Protein AF-A0A806KGV5-F1 (afdb_monomer)

pLDDT: mean 75.06, std 20.16, range [37.97, 97.0]

Foldseek 3Di:
DVVVVVVVVVVVVVVVPPDPPDVPPPVVVVVVVCVPALAFLQPRDHWDWDWDQDPVRDTDIDIHGFPWDWDWDADPVVRDIDTGTHGPVSVVVCVVVPPVVSCVVSVD

Radius of gyration: 22.91 Å; Cα contacts (8 Å, |Δi|>4): 104; chains: 1; bounding box: 70×28×60 Å

Solvent-accessible surface area (backbone atoms only — not comparable to full-atom values): 6866 Å² total; per-residue (Å²): 125,69,69,62,56,56,52,53,57,50,56,62,63,58,72,79,72,80,82,92,73,81,72,78,72,77,52,68,72,64,59,61,71,56,76,78,59,75,51,22,75,82,68,63,48,58,58,44,83,47,66,51,66,46,97,89,64,52,73,43,84,42,79,47,71,65,68,68,43,82,47,75,46,78,41,81,93,76,73,43,78,48,80,45,47,34,26,74,66,36,51,55,48,36,74,70,64,34,63,66,58,53,30,58,75,70,74,100

Secondary structure (DSSP, 8-state):
--HHHHHHHHHHHHTTS--SSSSTTTSTTTTTTGGGS---TTT---PEEEEEE-TT--EEEEEE---EEEEEEEETTTTEEEEEEEEHHHHHHHHHH-HHHHHHHHT-

Sequence (108 aa):
MIACLIYWQIYKYIKIHLDKSAKKCYIYSIFLEIAMSRICEVTGKKGLMGNRVSHSNRKKKVRLLPNLHNKKFFIPEENRWVSLRISSQGLRIIDKKGIQTVAAELGI

Mean predicted aligned error: 13.18 Å

InterPro domains:
  IPR001383 Large ribosomal subunit protein bL28, bacteria [TIGR00009] (36-93)
  IPR026569 Large ribosomal subunit protein bL28 [PF00830] (38-97)
  IPR026569 Large ribosomal subunit protein bL28 [PTHR13528] (33-103)
  IPR034704 Large ribosomal subunit protein bL28/bL31-like superfamily [SSF143800] (37-106)
  IPR037147 Large ribosomal subunit protein bL28 superfamily [G3DSA:2.30.170.40] (37-108)

Organism: NCBI:txid1181536

Nearest PDB structures (foldseek):
  6spf-assembly1_X  TM=9.883E-01  e=1.962E-08  Pseudomonas aeruginosa
  7uvx-assembly1_W  TM=9.798E-01  e=4.125E-08  Acinetobacter baumannii AB0057
  7unw-assembly1_Z  TM=9.763E-01  e=8.150E-08  Pseudomonas aeruginosa PAO1
  7jil-assembly1_X  TM=9.527E-01  e=4.076E-07  Flavobacterium johnsoniae
  6eri-assembly1_AX  TM=8.926E-01  e=1.098E-06  Spinacia oleracea

Structure (mmCIF, N/CA/C/O backbone):
data_AF-A0A806KGV5-F1
#
_entry.id   AF-A0A806KGV5-F1
#
loop_
_atom_site.group_PDB
_atom_site.id
_atom_site.type_symbol
_atom_site.label_atom_id
_atom_site.label_alt_id
_atom_site.label_comp_id
_atom_site.label_asym_id
_atom_site.label_entity_id
_atom_site.label_seq_id
_atom_site.pdbx_PDB_ins_code
_atom_site.Cartn_x
_atom_site.Cartn_y
_atom_site.Cartn_z
_atom_site.occupancy
_atom_site.B_iso_or_equiv
_atom_site.auth_seq_id
_atom_site.auth_comp_id
_atom_site.auth_asym_id
_atom_site.auth_atom_id
_atom_site.pdbx_PDB_model_num
ATOM 1 N N . MET A 1 1 ? -48.061 11.781 35.722 1.00 57.16 1 MET A N 1
ATOM 2 C CA . MET A 1 1 ? -47.744 12.470 34.445 1.00 57.16 1 MET A CA 1
ATOM 3 C C . MET A 1 1 ? -46.249 12.530 34.100 1.00 57.16 1 MET A C 1
ATOM 5 O O . MET A 1 1 ? -45.944 12.641 32.925 1.00 57.16 1 MET A O 1
ATOM 9 N N . ILE A 1 2 ? -45.311 12.385 35.049 1.00 57.34 2 ILE A N 1
ATOM 10 C CA . ILE A 1 2 ? -43.857 12.446 34.762 1.00 57.34 2 ILE A CA 1
ATOM 11 C C . ILE A 1 2 ? -43.278 11.105 34.247 1.00 57.34 2 ILE A C 1
ATOM 13 O O . ILE A 1 2 ? -42.388 11.100 33.402 1.00 57.34 2 ILE A O 1
ATOM 17 N N . ALA A 1 3 ? -43.842 9.958 34.649 1.00 50.78 3 ALA A N 1
ATOM 18 C CA . ALA A 1 3 ? -43.357 8.631 34.235 1.00 50.78 3 ALA A CA 1
ATOM 19 C C . ALA A 1 3 ? -43.531 8.319 32.728 1.00 50.78 3 ALA A C 1
ATOM 21 O O . ALA A 1 3 ? -42.751 7.558 32.164 1.00 50.78 3 ALA A O 1
ATOM 22 N N . CYS A 1 4 ? -44.513 8.935 32.056 1.00 53.66 4 CYS A N 1
ATOM 23 C CA . CYS A 1 4 ? -44.812 8.670 30.642 1.00 53.66 4 CYS A CA 1
ATOM 24 C C . CYS A 1 4 ? -43.861 9.408 29.677 1.00 53.66 4 CYS A C 1
ATOM 26 O O . CYS A 1 4 ? -43.584 8.908 28.590 1.00 53.66 4 CYS A O 1
ATOM 28 N N . LEU A 1 5 ? -43.316 10.563 30.084 1.00 57.16 5 LEU A N 1
ATOM 29 C CA . LEU A 1 5 ? -42.354 11.335 29.283 1.00 57.16 5 LEU A CA 1
ATOM 30 C C . LEU A 1 5 ? -40.952 10.709 29.318 1.00 57.16 5 LEU A C 1
ATOM 32 O O . LEU A 1 5 ? -40.289 10.649 28.286 1.00 57.16 5 LEU A O 1
ATOM 36 N N . ILE A 1 6 ? -40.551 10.138 30.459 1.00 57.59 6 ILE A N 1
ATOM 37 C CA . ILE A 1 6 ? -39.280 9.405 30.596 1.00 57.59 6 ILE A CA 1
ATOM 38 C C . ILE A 1 6 ? -39.325 8.095 29.790 1.00 57.59 6 ILE A C 1
ATOM 40 O O . ILE A 1 6 ? -38.378 7.785 29.068 1.00 57.59 6 ILE A O 1
ATOM 44 N N . TYR A 1 7 ? -40.452 7.370 29.817 1.00 56.38 7 TYR A N 1
ATOM 45 C CA . TYR A 1 7 ? -40.655 6.197 28.957 1.00 56.38 7 TYR A CA 1
ATOM 46 C C . TYR A 1 7 ? -40.640 6.570 27.464 1.00 56.38 7 TYR A C 1
ATOM 48 O O . TYR A 1 7 ? -39.994 5.895 26.669 1.00 56.38 7 TYR A O 1
ATOM 56 N N . TRP A 1 8 ? -41.256 7.680 27.054 1.00 53.84 8 TRP A N 1
ATOM 57 C CA . TRP A 1 8 ? -41.232 8.094 25.645 1.00 53.84 8 TRP A CA 1
ATOM 58 C C . TRP A 1 8 ? -39.830 8.521 25.154 1.00 53.84 8 TRP A C 1
ATOM 60 O O . TRP A 1 8 ? -39.452 8.203 24.023 1.00 53.84 8 TRP A O 1
ATOM 70 N N . GLN A 1 9 ? -39.012 9.154 26.005 1.00 54.47 9 GLN A N 1
ATOM 71 C CA . GLN A 1 9 ? -37.621 9.509 25.677 1.00 54.47 9 GLN A CA 1
ATOM 72 C C . GLN A 1 9 ? -36.690 8.287 25.590 1.00 54.47 9 GLN A C 1
ATOM 74 O O . GLN A 1 9 ? -35.827 8.246 24.712 1.00 54.47 9 GLN A O 1
ATOM 79 N N . ILE A 1 10 ? -36.910 7.257 26.416 1.00 58.34 10 ILE A N 1
ATOM 80 C CA . ILE A 1 10 ? -36.147 5.996 26.368 1.00 58.34 10 ILE A CA 1
ATOM 81 C C . ILE A 1 10 ? -36.515 5.162 25.124 1.00 58.34 10 ILE A C 1
ATOM 83 O O . ILE A 1 10 ? -35.626 4.669 24.427 1.00 58.34 10 ILE A O 1
ATOM 87 N N . TYR A 1 11 ? -37.801 5.054 24.765 1.00 54.62 11 TYR A N 1
ATOM 88 C CA . TYR A 1 11 ? -38.233 4.254 23.603 1.00 54.62 11 TYR A CA 1
ATOM 89 C C . TYR A 1 11 ? -37.783 4.844 22.256 1.00 54.62 11 TYR A C 1
ATOM 91 O O . TYR A 1 11 ? -37.541 4.099 21.303 1.00 54.62 11 TYR A O 1
ATOM 99 N N . LYS A 1 12 ? -37.610 6.170 22.166 1.00 51.81 12 LYS A N 1
ATOM 100 C CA . LYS A 1 12 ? -37.064 6.827 20.967 1.00 51.81 12 LYS A CA 1
ATOM 101 C C . LYS A 1 12 ? -35.553 6.597 20.812 1.00 51.81 12 LYS A C 1
ATOM 103 O O . LYS A 1 12 ? -35.077 6.504 19.684 1.00 51.81 12 LYS A O 1
ATOM 108 N N . TYR A 1 13 ? -34.820 6.444 21.919 1.00 51.81 13 TYR A N 1
ATOM 109 C CA . TYR A 1 13 ? -33.378 6.161 21.914 1.00 51.81 13 TYR A CA 1
ATOM 110 C C . TYR A 1 13 ? -33.068 4.694 21.550 1.00 51.81 13 TYR A C 1
ATOM 112 O O . TYR A 1 13 ? -32.083 4.416 20.871 1.00 51.81 13 TYR A O 1
ATOM 120 N N . ILE A 1 14 ? -33.945 3.750 21.915 1.00 53.75 14 ILE A N 1
ATOM 121 C CA . ILE A 1 14 ? -33.759 2.311 21.638 1.00 53.75 14 ILE A CA 1
ATOM 122 C C . ILE A 1 14 ? -34.004 1.949 20.155 1.00 53.75 14 ILE A C 1
ATOM 124 O O . ILE A 1 14 ? -33.361 1.041 19.628 1.00 53.75 14 ILE A O 1
ATOM 128 N N . LYS A 1 1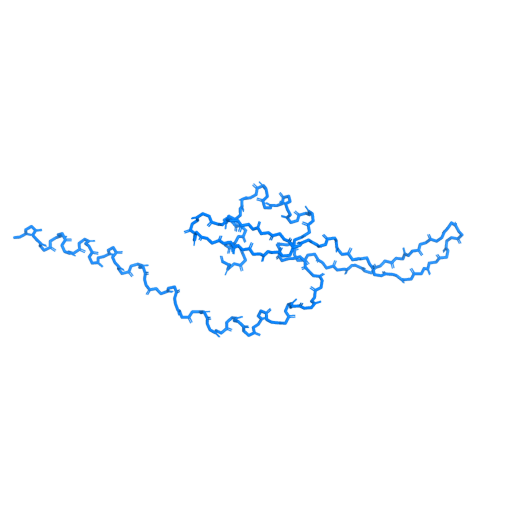5 ? -34.871 2.670 19.425 1.00 41.06 15 LYS A N 1
ATOM 129 C CA . LYS A 1 15 ? -35.253 2.305 18.041 1.00 41.06 15 LYS A CA 1
ATOM 130 C C . LYS A 1 15 ? -34.211 2.650 16.957 1.00 41.06 15 LYS A C 1
ATOM 132 O O . LYS A 1 15 ? -34.390 2.255 15.811 1.00 41.06 15 LYS A O 1
ATOM 137 N N . ILE A 1 16 ? -33.113 3.332 17.296 1.00 45.47 16 ILE A N 1
ATOM 138 C CA . ILE A 1 16 ? -32.0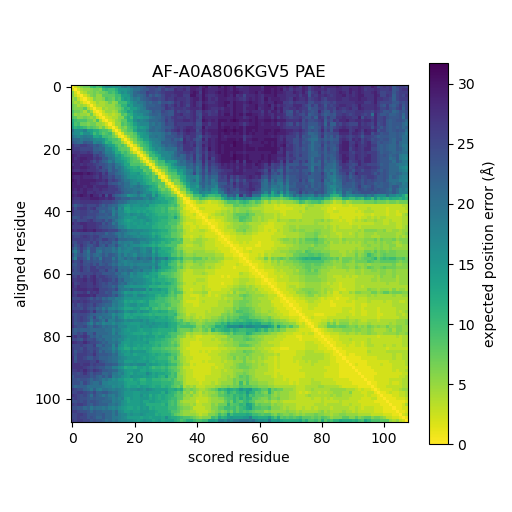06 3.628 16.358 1.00 45.47 16 ILE A CA 1
ATOM 139 C C . ILE A 1 16 ? -30.972 2.482 16.290 1.00 45.47 16 ILE A C 1
ATOM 141 O O . ILE A 1 16 ? -30.130 2.466 15.395 1.00 45.47 16 ILE A O 1
ATOM 145 N N . HIS A 1 17 ? -31.041 1.479 17.175 1.00 43.66 17 HIS A N 1
ATOM 146 C CA . HIS A 1 17 ? -29.899 0.589 17.417 1.00 43.66 17 HIS A CA 1
ATOM 147 C C . HIS A 1 17 ? -29.986 -0.868 16.931 1.00 43.66 17 HIS A C 1
ATOM 149 O O . HIS A 1 17 ? -29.054 -1.630 17.189 1.00 43.66 17 HIS A O 1
ATOM 155 N N . LEU A 1 18 ? -31.017 -1.280 16.189 1.00 50.44 18 LEU A N 1
ATOM 156 C CA . LEU A 1 18 ? -31.179 -2.686 15.785 1.00 50.44 18 LEU A CA 1
ATOM 157 C C . LEU A 1 18 ? -31.565 -2.844 14.309 1.00 50.44 18 LEU A C 1
ATOM 159 O O . LEU A 1 18 ? -32.714 -3.108 13.996 1.00 50.44 18 LEU A O 1
ATOM 163 N N . ASP A 1 19 ? -30.569 -2.724 13.423 1.00 38.62 19 ASP A N 1
ATOM 164 C CA . ASP A 1 19 ? -30.465 -3.560 12.212 1.00 38.62 19 ASP A CA 1
ATOM 165 C C . ASP A 1 19 ? -29.007 -3.627 11.689 1.00 38.62 19 ASP A C 1
ATOM 167 O O . ASP A 1 19 ? -28.686 -3.355 10.535 1.00 38.62 19 ASP A O 1
ATOM 171 N N . LYS A 1 20 ? -28.059 -3.967 12.578 1.00 43.53 20 LYS A N 1
ATOM 172 C CA . LYS A 1 20 ? -26.678 -4.360 12.209 1.00 43.53 20 LYS A CA 1
ATOM 173 C C . LYS A 1 20 ? -26.534 -5.890 12.110 1.00 43.53 20 LYS A C 1
ATOM 175 O O . LYS A 1 20 ? -25.481 -6.429 12.448 1.00 43.53 20 LYS A O 1
ATOM 180 N N . SER A 1 21 ? -27.582 -6.613 11.691 1.00 42.06 21 SER A N 1
ATOM 181 C CA . SER A 1 21 ? -27.578 -8.089 11.755 1.00 42.06 21 SER A CA 1
ATOM 182 C C . SER A 1 21 ? -28.155 -8.849 10.551 1.00 42.06 21 SER A C 1
ATOM 184 O O . SER A 1 21 ? -28.142 -10.073 10.577 1.00 42.06 21 SER A O 1
ATOM 186 N N . ALA A 1 22 ? -28.574 -8.194 9.459 1.00 41.91 22 ALA A N 1
ATOM 187 C CA . ALA A 1 22 ? -29.128 -8.910 8.293 1.00 41.91 22 ALA A CA 1
ATOM 188 C C . ALA A 1 22 ? -28.338 -8.767 6.975 1.00 41.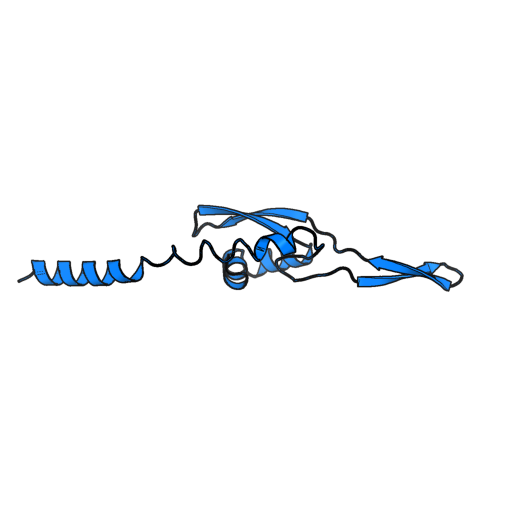91 22 ALA A C 1
ATOM 190 O O . ALA A 1 22 ? -28.687 -9.393 5.979 1.00 41.91 22 ALA A O 1
ATOM 191 N N . LYS A 1 23 ? -27.221 -8.022 6.944 1.00 37.97 23 LYS A N 1
ATOM 192 C CA . LYS A 1 23 ? -26.303 -7.997 5.776 1.00 37.97 23 LYS A CA 1
ATOM 193 C C . LYS A 1 23 ? -25.112 -8.955 5.914 1.00 37.97 23 LYS A C 1
ATOM 195 O O . LYS A 1 23 ? -24.236 -8.997 5.056 1.00 37.97 23 LYS A O 1
ATOM 200 N N . LYS A 1 24 ? -25.094 -9.750 6.990 1.00 41.47 24 LYS A N 1
ATOM 201 C CA . LYS A 1 24 ? -23.968 -10.600 7.402 1.00 41.47 24 LYS A CA 1
ATOM 202 C C . LYS A 1 24 ? -23.928 -11.984 6.734 1.00 41.47 24 LYS A C 1
ATOM 204 O O . LYS A 1 24 ? -22.993 -12.724 6.999 1.00 41.47 24 LYS A O 1
ATOM 209 N N . CYS A 1 25 ? -24.870 -12.323 5.846 1.00 41.22 25 CYS A N 1
ATOM 210 C CA . CYS A 1 25 ? -24.917 -13.654 5.213 1.00 41.22 25 CYS A CA 1
ATOM 211 C C . CYS A 1 25 ? -24.822 -13.677 3.675 1.00 41.22 25 CYS A C 1
ATOM 213 O O . CYS A 1 25 ? -24.456 -14.714 3.140 1.00 41.22 25 CYS A O 1
ATOM 215 N N . TYR A 1 26 ? -25.034 -12.566 2.955 1.00 40.78 26 TYR A N 1
ATOM 216 C CA . TYR A 1 26 ? -24.924 -12.551 1.479 1.00 40.78 26 TYR A CA 1
ATOM 217 C C . TYR A 1 26 ? -23.669 -11.842 0.934 1.00 40.78 26 TYR A C 1
ATOM 219 O O . TYR A 1 26 ? -23.438 -11.847 -0.268 1.00 40.78 26 TYR A O 1
ATOM 227 N N . ILE A 1 27 ? -22.827 -11.265 1.803 1.00 38.91 27 ILE A N 1
ATOM 228 C CA . ILE A 1 27 ? -21.544 -10.642 1.412 1.00 38.91 27 ILE A CA 1
ATOM 229 C C . ILE A 1 27 ? -20.371 -11.639 1.518 1.00 38.91 27 ILE A C 1
ATOM 231 O O . ILE A 1 27 ? -19.385 -11.526 0.790 1.00 38.91 27 ILE A O 1
ATOM 235 N N . TYR A 1 28 ? -20.493 -12.678 2.356 1.00 47.47 28 TYR A N 1
ATOM 236 C CA . TYR A 1 28 ? -19.448 -13.697 2.525 1.00 47.47 28 TYR A CA 1
ATOM 237 C C . TYR A 1 28 ? -19.242 -14.596 1.290 1.00 47.47 28 TYR A C 1
ATOM 239 O O . TYR A 1 28 ? -18.220 -15.274 1.217 1.00 47.47 28 TYR A O 1
ATOM 247 N N . SER A 1 29 ? -20.140 -14.570 0.297 1.00 40.47 29 SER A N 1
ATOM 248 C CA . SER A 1 29 ? -19.966 -15.303 -0.967 1.00 40.47 29 SER A CA 1
ATOM 249 C C . SER A 1 29 ? -19.181 -14.527 -2.036 1.00 40.47 29 SER A C 1
ATOM 251 O O . SER A 1 29 ? -18.535 -15.158 -2.864 1.00 40.47 29 SER A O 1
ATOM 253 N N . ILE A 1 30 ? -19.142 -13.186 -1.991 1.00 44.12 30 ILE A N 1
ATOM 254 C CA . ILE A 1 30 ? -18.332 -12.354 -2.914 1.00 44.12 30 ILE A CA 1
ATOM 255 C C . ILE A 1 30 ? -16.902 -12.154 -2.380 1.00 44.12 30 ILE A C 1
ATOM 257 O O . ILE A 1 30 ? -15.949 -12.012 -3.146 1.00 44.12 30 ILE A O 1
ATOM 261 N N . PHE A 1 31 ? -16.714 -12.203 -1.058 1.00 39.41 31 PHE A N 1
ATOM 262 C CA . PHE A 1 31 ? -15.399 -12.033 -0.430 1.00 39.41 31 PHE A CA 1
ATOM 263 C C . PHE A 1 31 ? -14.426 -13.197 -0.716 1.00 39.41 31 PHE A C 1
ATOM 265 O O . PHE A 1 31 ? -13.209 -13.011 -0.653 1.00 39.41 31 PHE A O 1
ATOM 272 N N . LEU A 1 32 ? -14.929 -14.383 -1.088 1.00 45.66 32 LEU A N 1
ATOM 273 C CA . LEU A 1 32 ? -14.079 -15.549 -1.353 1.00 45.66 32 LEU A CA 1
ATOM 274 C C . LEU A 1 32 ? -13.364 -15.507 -2.721 1.00 45.66 32 LEU A C 1
ATOM 276 O O . LEU A 1 32 ? -12.338 -16.164 -2.878 1.00 45.66 32 LEU A O 1
ATOM 280 N N . GLU A 1 33 ? -13.810 -14.692 -3.685 1.00 42.50 33 GLU A N 1
ATOM 281 C CA . GLU A 1 33 ? -13.122 -14.546 -4.985 1.00 42.50 33 GLU A CA 1
ATOM 282 C C . GLU A 1 33 ? -11.901 -13.606 -4.933 1.00 42.50 33 GLU A C 1
ATOM 284 O O . GLU A 1 33 ? -10.975 -13.723 -5.740 1.00 42.50 33 GLU A O 1
ATOM 289 N N . ILE A 1 34 ? -11.814 -12.716 -3.937 1.00 50.34 34 ILE A N 1
ATOM 290 C CA . ILE A 1 34 ? -10.646 -11.832 -3.744 1.00 50.34 34 ILE A CA 1
ATOM 291 C C . ILE A 1 34 ? -9.421 -12.632 -3.245 1.00 50.34 34 ILE A C 1
ATOM 293 O O . ILE A 1 34 ? -8.276 -12.200 -3.439 1.00 50.34 34 ILE A O 1
ATOM 297 N N . ALA A 1 35 ? -9.646 -13.833 -2.691 1.00 45.94 35 ALA A N 1
ATOM 298 C CA . ALA A 1 35 ? -8.693 -14.635 -1.919 1.00 45.94 35 ALA A CA 1
ATOM 299 C C . ALA A 1 35 ? -7.407 -15.073 -2.659 1.00 45.94 35 ALA A C 1
ATOM 301 O O . ALA A 1 35 ? -6.421 -15.400 -2.002 1.00 45.94 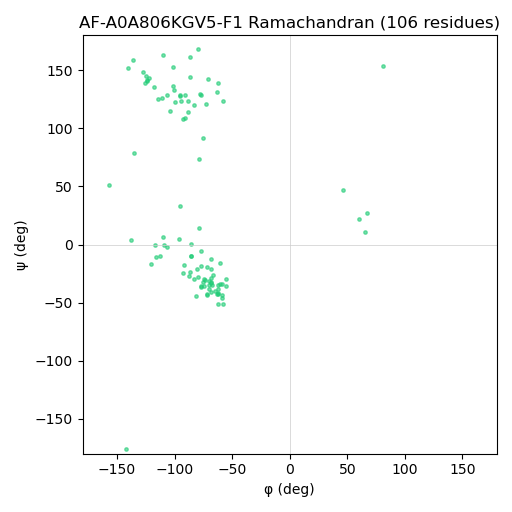35 ALA A O 1
ATOM 302 N N . MET A 1 36 ? -7.333 -15.003 -3.994 1.00 56.19 36 MET A N 1
ATOM 303 C CA . MET A 1 36 ? -6.097 -15.309 -4.748 1.00 56.19 36 MET A CA 1
ATOM 304 C C . MET A 1 36 ? -5.504 -14.132 -5.529 1.00 56.19 36 MET A C 1
ATOM 306 O O . MET A 1 36 ? -4.368 -14.211 -6.009 1.00 56.19 36 MET A O 1
ATOM 310 N N . SER A 1 37 ? -6.219 -13.014 -5.657 1.00 65.81 37 SER A N 1
ATOM 311 C CA . SER A 1 37 ? -5.729 -11.880 -6.445 1.00 65.81 37 SER A CA 1
ATOM 312 C C . SER A 1 37 ? -4.673 -11.091 -5.651 1.00 65.81 37 SER A C 1
ATOM 314 O O . SER A 1 37 ? -4.885 -10.759 -4.489 1.00 65.81 37 SER A O 1
ATOM 316 N N . ARG A 1 38 ? -3.492 -10.791 -6.222 1.00 81.81 38 ARG A N 1
ATOM 317 C CA . ARG A 1 38 ? -2.449 -9.957 -5.570 1.00 81.81 38 ARG A CA 1
ATOM 318 C C . ARG A 1 38 ? -2.807 -8.470 -5.675 1.00 81.81 38 ARG A C 1
ATOM 320 O O . ARG A 1 38 ? -2.218 -7.743 -6.476 1.00 81.81 38 ARG A O 1
ATOM 327 N N . ILE A 1 39 ? -3.790 -8.047 -4.883 1.00 87.69 39 ILE A N 1
ATOM 328 C CA . ILE A 1 39 ? -4.329 -6.682 -4.853 1.00 87.69 39 ILE A CA 1
ATOM 329 C C . ILE A 1 39 ? -4.282 -6.139 -3.422 1.00 87.69 39 ILE A C 1
ATOM 331 O O . ILE A 1 39 ? -4.565 -6.865 -2.470 1.00 87.69 39 ILE A O 1
ATOM 335 N N . CYS A 1 40 ? -3.912 -4.868 -3.266 1.00 89.56 40 CYS A N 1
ATOM 336 C CA . CYS A 1 40 ? -4.007 -4.184 -1.976 1.00 89.56 40 CYS A CA 1
ATOM 337 C C . CYS A 1 40 ? -5.459 -3.792 -1.683 1.00 89.56 40 CYS A C 1
ATOM 339 O O . CYS A 1 40 ? -6.060 -3.102 -2.499 1.00 89.56 40 CYS A O 1
ATOM 341 N N . GLU A 1 41 ? -5.978 -4.143 -0.510 1.00 86.06 41 GLU A N 1
ATOM 342 C CA . GLU A 1 41 ? -7.382 -3.890 -0.138 1.00 86.06 41 GLU A CA 1
ATOM 343 C C . GLU A 1 41 ? -7.711 -2.395 -0.024 1.00 86.06 41 GLU A C 1
ATOM 345 O O . GLU A 1 41 ? -8.729 -1.950 -0.529 1.00 86.06 41 GLU A O 1
ATOM 350 N N . VAL A 1 42 ? -6.800 -1.596 0.537 1.00 86.81 42 VAL A N 1
ATOM 351 C CA . VAL A 1 42 ? -7.013 -0.149 0.752 1.00 86.81 42 VAL A CA 1
ATOM 352 C C . VAL A 1 42 ? -6.855 0.675 -0.528 1.00 86.81 42 VAL A C 1
ATOM 354 O O . VAL A 1 42 ? -7.515 1.686 -0.718 1.00 86.81 42 VAL A O 1
ATOM 357 N N . THR A 1 43 ? -5.919 0.291 -1.400 1.00 87.81 43 THR A N 1
ATOM 358 C CA . THR A 1 43 ? -5.518 1.122 -2.559 1.00 87.81 43 THR A CA 1
ATOM 359 C C . THR A 1 43 ? -5.890 0.525 -3.905 1.00 87.81 43 THR A C 1
ATOM 361 O O . THR A 1 43 ? -5.680 1.166 -4.929 1.00 87.81 43 THR A O 1
ATOM 364 N N . GLY A 1 44 ? -6.340 -0.728 -3.947 1.00 87.19 44 GLY A N 1
ATOM 365 C CA . GLY A 1 44 ? -6.621 -1.432 -5.196 1.00 87.19 44 GLY A CA 1
ATOM 366 C C . GLY A 1 44 ? -5.391 -1.689 -6.073 1.00 87.19 44 GLY A C 1
ATOM 367 O O . GLY A 1 44 ? -5.548 -2.084 -7.227 1.00 87.19 44 GLY A O 1
ATOM 368 N N . LYS A 1 45 ? -4.161 -1.478 -5.574 1.00 89.06 45 LYS A N 1
ATOM 369 C CA . LYS A 1 45 ? -2.934 -1.659 -6.368 1.00 89.06 45 LYS A CA 1
ATOM 370 C C . LYS A 1 45 ? -2.818 -3.073 -6.915 1.00 89.06 45 LYS A C 1
ATOM 372 O O . LYS A 1 45 ? -2.764 -4.023 -6.134 1.00 89.06 45 LYS A O 1
ATOM 377 N N . LYS A 1 46 ? -2.689 -3.185 -8.237 1.00 90.00 46 LYS A N 1
ATOM 378 C CA . LYS A 1 46 ? -2.523 -4.449 -8.965 1.00 90.00 46 LYS A CA 1
ATOM 379 C C . LYS A 1 46 ? -1.113 -4.562 -9.538 1.00 90.00 46 LYS A C 1
ATOM 381 O O . LYS A 1 46 ? -0.391 -3.572 -9.647 1.00 90.00 46 LYS A O 1
ATOM 386 N N . GLY A 1 47 ? -0.726 -5.783 -9.900 1.00 89.62 47 GLY A N 1
ATOM 387 C CA . GLY A 1 47 ? 0.513 -6.014 -10.636 1.00 89.62 47 GLY A CA 1
ATOM 388 C C . GLY A 1 47 ? 0.484 -5.334 -12.004 1.00 89.62 47 GLY A C 1
ATOM 389 O O . GLY A 1 47 ? -0.532 -5.370 -12.695 1.00 89.62 47 GLY A O 1
ATOM 390 N N . LEU A 1 48 ? 1.605 -4.730 -12.385 1.00 90.88 48 LEU A N 1
ATOM 391 C CA . LEU A 1 48 ? 1.778 -4.065 -13.675 1.00 90.88 48 LEU A CA 1
ATOM 392 C C . LEU A 1 48 ? 2.565 -4.968 -14.628 1.00 90.88 48 LEU A C 1
ATOM 394 O O . LEU A 1 48 ? 3.385 -5.785 -14.203 1.00 90.88 48 LEU A O 1
ATOM 398 N N . MET A 1 49 ? 2.339 -4.808 -15.928 1.00 93.69 49 MET A N 1
ATOM 399 C CA . MET A 1 49 ? 3.185 -5.413 -16.956 1.00 93.69 49 MET A CA 1
ATOM 400 C C . MET A 1 49 ? 4.293 -4.432 -17.332 1.00 93.69 49 MET A C 1
ATOM 402 O O . MET A 1 49 ? 4.018 -3.276 -17.640 1.00 93.69 49 MET A O 1
ATOM 406 N N . GLY A 1 50 ? 5.541 -4.895 -17.318 1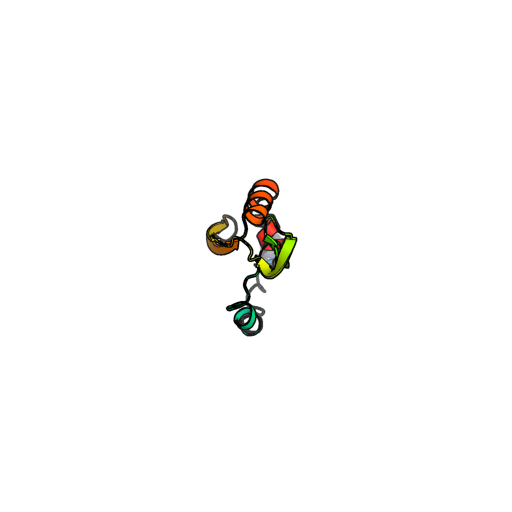.00 94.12 50 GLY A N 1
ATOM 407 C CA . GLY A 1 50 ? 6.704 -4.094 -17.692 1.00 94.12 50 GLY A CA 1
ATOM 408 C C . GLY A 1 50 ? 7.742 -4.912 -18.451 1.00 94.12 50 GLY A C 1
ATOM 409 O O . GLY A 1 50 ? 7.540 -6.093 -18.739 1.00 94.12 50 GLY A O 1
ATOM 410 N N . ASN A 1 51 ? 8.877 -4.288 -18.764 1.00 96.38 51 ASN A N 1
ATOM 411 C CA . ASN A 1 51 ? 10.012 -4.954 -19.397 1.00 96.38 51 ASN A CA 1
ATOM 412 C C . ASN A 1 51 ? 11.233 -4.903 -18.479 1.00 96.38 51 ASN A C 1
ATOM 414 O O . ASN A 1 51 ? 11.574 -3.844 -17.959 1.00 96.38 51 ASN A O 1
ATOM 418 N N . ARG A 1 52 ? 11.938 -6.027 -18.343 1.00 95.88 52 ARG A N 1
ATOM 419 C CA . ARG A 1 52 ? 13.329 -6.026 -17.881 1.00 95.88 52 ARG A CA 1
ATOM 420 C C . ARG A 1 52 ? 14.209 -5.730 -19.093 1.00 95.88 52 ARG A C 1
ATOM 422 O O . ARG A 1 52 ? 14.145 -6.470 -20.075 1.00 95.88 52 ARG A O 1
ATOM 429 N N . VAL A 1 53 ? 14.970 -4.643 -19.032 1.00 95.94 53 VAL A N 1
ATOM 430 C CA . VAL A 1 53 ? 15.850 -4.177 -20.114 1.00 95.94 53 VAL A CA 1
ATOM 431 C C . VAL A 1 53 ? 17.298 -4.465 -19.716 1.00 95.94 53 VAL A C 1
ATOM 433 O O . VAL A 1 53 ? 17.689 -4.157 -18.592 1.00 95.94 53 VAL A O 1
ATOM 436 N N . SER A 1 54 ? 18.071 -5.117 -20.588 1.00 95.88 54 SER A N 1
ATOM 437 C CA . SER A 1 54 ? 19.515 -5.304 -20.382 1.00 95.88 54 SER A CA 1
ATOM 438 C C . SER A 1 54 ? 20.299 -4.045 -20.757 1.00 95.88 54 SER A C 1
ATOM 440 O O . SER A 1 54 ? 19.778 -3.167 -21.436 1.00 95.88 54 SER A O 1
ATOM 442 N N . HIS A 1 55 ? 21.581 -3.989 -20.388 1.00 96.25 55 HIS A N 1
ATOM 443 C CA . HIS A 1 55 ? 22.490 -2.934 -20.847 1.00 96.25 55 HIS A CA 1
ATOM 444 C C . HIS A 1 55 ? 22.546 -2.835 -22.387 1.00 96.25 55 HIS A C 1
ATOM 446 O O . HIS A 1 55 ? 22.560 -1.747 -22.944 1.00 96.25 55 HIS A O 1
ATOM 452 N N . SER A 1 56 ? 22.451 -3.976 -23.079 1.00 97.00 56 SER A N 1
ATOM 453 C CA . SER A 1 56 ? 22.313 -4.075 -24.541 1.00 97.00 56 SER A CA 1
ATOM 454 C C . SER A 1 56 ? 20.891 -3.822 -25.077 1.00 97.00 56 SER A C 1
ATOM 456 O O . SER A 1 56 ? 20.590 -4.163 -26.217 1.00 97.00 56 SER A O 1
ATOM 458 N N . ASN A 1 57 ? 19.982 -3.271 -24.267 1.00 94.81 57 ASN A N 1
ATOM 459 C CA . ASN A 1 57 ? 18.587 -2.975 -24.614 1.00 94.81 57 ASN A CA 1
ATOM 460 C C . ASN A 1 57 ? 17.711 -4.171 -25.035 1.00 94.81 57 ASN A C 1
ATOM 462 O O . ASN A 1 57 ? 16.639 -3.991 -25.622 1.00 94.81 57 ASN A O 1
ATOM 466 N N . ARG A 1 58 ? 18.076 -5.403 -24.663 1.00 96.12 58 ARG A N 1
ATOM 467 C CA . ARG A 1 58 ? 17.208 -6.573 -24.853 1.00 96.12 58 ARG A CA 1
ATOM 468 C C . ARG A 1 58 ? 16.055 -6.523 -23.851 1.00 96.12 58 ARG A C 1
ATOM 470 O O . ARG A 1 58 ? 16.275 -6.518 -22.640 1.00 96.12 58 ARG A O 1
ATOM 477 N N . LYS A 1 59 ? 14.819 -6.501 -24.355 1.00 96.62 59 LYS A N 1
ATOM 478 C CA . LYS A 1 59 ? 13.598 -6.361 -23.545 1.00 96.62 59 LYS A CA 1
ATOM 479 C C . LYS A 1 59 ? 12.935 -7.722 -23.325 1.00 96.62 59 LYS A C 1
ATOM 481 O O . LYS A 1 59 ? 12.565 -8.391 -24.286 1.00 96.62 59 LYS A O 1
ATOM 486 N N . LYS A 1 60 ? 12.741 -8.117 -22.064 1.00 96.56 60 LYS A N 1
ATOM 487 C CA . LYS A 1 60 ? 11.937 -9.290 -21.671 1.00 96.56 60 LYS A CA 1
ATOM 488 C C . LYS A 1 60 ? 10.705 -8.833 -20.895 1.00 96.56 60 LYS A C 1
ATOM 490 O O . LYS A 1 60 ? 10.852 -8.151 -19.881 1.00 96.56 60 LYS A O 1
ATOM 495 N N . LYS A 1 61 ? 9.507 -9.238 -21.330 1.00 95.38 61 LYS A N 1
ATOM 496 C CA . LYS A 1 61 ? 8.258 -8.946 -20.608 1.00 95.38 61 LYS A CA 1
ATOM 497 C C . LYS A 1 61 ? 8.273 -9.616 -19.230 1.00 95.38 61 LYS A C 1
ATOM 499 O O . LYS A 1 61 ? 8.578 -10.803 -19.118 1.00 95.38 61 LYS A O 1
ATOM 504 N N . VAL A 1 62 ? 7.939 -8.860 -18.189 1.00 95.25 62 VAL A N 1
ATOM 505 C CA . VAL A 1 62 ? 7.873 -9.326 -16.797 1.00 95.25 62 VAL A CA 1
ATOM 506 C C . VAL A 1 62 ? 6.673 -8.703 -16.083 1.00 95.25 62 VAL A C 1
ATOM 508 O O . VAL A 1 62 ? 6.228 -7.606 -16.421 1.00 95.25 62 VAL A O 1
ATOM 511 N N . ARG A 1 63 ? 6.140 -9.414 -15.087 1.00 91.88 63 ARG A N 1
ATOM 512 C CA . ARG A 1 63 ? 5.119 -8.894 -14.170 1.00 91.88 63 ARG A CA 1
ATOM 513 C C . ARG A 1 63 ? 5.802 -8.207 -12.990 1.00 91.88 63 ARG A C 1
ATOM 515 O O . ARG A 1 63 ? 6.591 -8.839 -12.291 1.00 91.88 63 ARG A O 1
ATOM 522 N N . LEU A 1 64 ? 5.476 -6.941 -12.757 1.00 91.19 64 LEU A N 1
ATOM 523 C CA . LEU A 1 64 ? 5.887 -6.178 -11.582 1.00 91.19 64 LEU A CA 1
ATOM 524 C C . LEU A 1 64 ? 4.817 -6.342 -10.504 1.00 91.19 64 LEU A C 1
ATOM 526 O O . LEU A 1 64 ? 3.698 -5.847 -10.643 1.00 91.19 64 LEU A O 1
ATOM 530 N N . LEU A 1 65 ? 5.142 -7.088 -9.453 1.00 90.00 65 LEU A N 1
ATOM 531 C CA . LEU A 1 65 ? 4.207 -7.394 -8.374 1.00 90.00 65 LEU A CA 1
ATOM 532 C C . LEU A 1 65 ? 4.221 -6.300 -7.294 1.00 90.00 65 LEU A C 1
ATOM 534 O O . LEU A 1 65 ? 5.288 -5.769 -6.984 1.00 90.00 65 LEU A O 1
ATOM 538 N N . PRO A 1 66 ? 3.064 -5.978 -6.687 1.00 89.00 66 PRO A N 1
ATOM 539 C CA . PRO A 1 66 ? 3.016 -5.077 -5.544 1.00 89.00 66 PRO A CA 1
ATOM 540 C C . PRO A 1 66 ? 3.613 -5.741 -4.294 1.00 89.00 66 PRO A C 1
ATOM 542 O O . PRO A 1 66 ? 3.391 -6.925 -4.043 1.00 89.00 66 PRO A O 1
ATOM 545 N N . ASN A 1 67 ? 4.332 -4.959 -3.484 1.00 87.12 67 ASN A N 1
ATOM 546 C CA . ASN A 1 67 ? 4.850 -5.385 -2.181 1.00 87.12 67 ASN A CA 1
ATOM 547 C C . ASN A 1 67 ? 3.704 -5.415 -1.152 1.00 87.12 67 ASN A C 1
ATOM 549 O O . ASN A 1 67 ? 3.369 -4.373 -0.583 1.00 87.12 67 ASN A O 1
ATOM 553 N N . LEU A 1 68 ? 3.052 -6.570 -0.999 1.00 89.88 68 LEU A N 1
ATOM 554 C CA . LEU A 1 68 ? 1.896 -6.775 -0.119 1.00 89.88 68 LEU A CA 1
ATOM 555 C C . LEU A 1 68 ? 2.326 -7.443 1.191 1.00 89.88 68 LEU A C 1
ATOM 557 O O . LEU A 1 68 ? 3.018 -8.457 1.166 1.00 89.88 68 LEU A O 1
ATOM 561 N N . HIS A 1 69 ? 1.854 -6.900 2.312 1.00 89.12 69 HIS A N 1
ATOM 562 C CA . HIS A 1 69 ? 2.092 -7.396 3.668 1.00 89.12 69 HIS A CA 1
ATOM 563 C C . HIS A 1 69 ? 0.769 -7.653 4.377 1.00 89.12 69 HIS A C 1
ATOM 565 O O . HIS A 1 69 ? -0.154 -6.846 4.267 1.00 89.12 69 HIS A O 1
ATOM 571 N N . ASN A 1 70 ? 0.697 -8.723 5.161 1.00 90.19 70 ASN A N 1
ATOM 572 C CA . ASN A 1 70 ? -0.456 -8.992 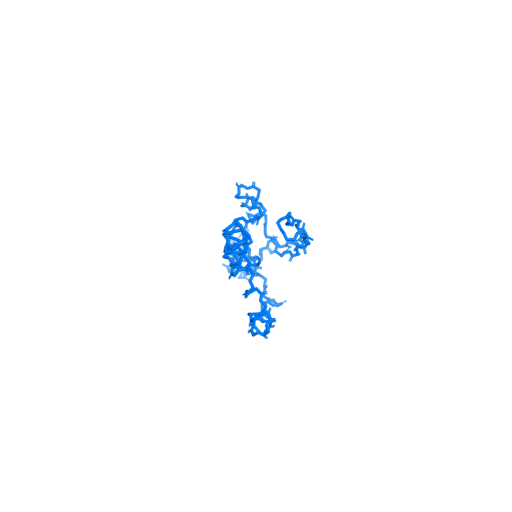6.016 1.00 90.19 70 ASN A CA 1
ATOM 573 C C . ASN A 1 70 ? -0.224 -8.305 7.364 1.00 90.19 70 ASN A C 1
ATOM 575 O O . ASN A 1 70 ? 0.700 -8.676 8.091 1.00 90.19 70 ASN A O 1
ATOM 579 N N . LYS A 1 71 ? -1.033 -7.295 7.695 1.00 89.31 71 LYS A N 1
ATOM 580 C CA . LYS A 1 71 ? -0.942 -6.574 8.973 1.00 89.31 71 LYS A CA 1
ATOM 581 C C . LYS A 1 71 ? -2.290 -6.540 9.678 1.00 89.31 71 LYS A C 1
ATOM 583 O O . LYS A 1 71 ? -3.336 -6.514 9.035 1.00 89.31 71 LYS A O 1
ATOM 588 N N . LYS A 1 72 ? -2.244 -6.541 11.009 1.00 88.25 72 LYS A N 1
ATOM 589 C CA . LYS A 1 72 ? -3.421 -6.439 11.872 1.00 88.25 72 LYS A CA 1
ATOM 590 C C . LYS A 1 72 ? -3.552 -5.014 12.394 1.00 88.25 72 LYS A C 1
ATOM 592 O O . LYS A 1 72 ? -2.557 -4.438 12.827 1.00 88.25 72 LYS A O 1
ATOM 597 N N . PHE A 1 73 ? -4.769 -4.487 12.375 1.00 89.12 73 PHE A N 1
ATOM 598 C CA . PHE A 1 73 ? -5.121 -3.187 12.938 1.00 89.12 73 PHE A CA 1
ATOM 599 C C . PHE A 1 73 ? -6.212 -3.373 13.978 1.00 89.12 73 PHE A C 1
ATOM 601 O O . PHE A 1 73 ? -7.095 -4.216 13.816 1.00 89.12 73 PHE A O 1
ATOM 608 N N . PHE A 1 74 ? -6.134 -2.592 15.045 1.00 86.12 74 PHE A N 1
ATOM 609 C CA . PHE A 1 74 ? -7.154 -2.560 16.078 1.00 86.12 74 PHE A CA 1
ATOM 610 C C . PHE A 1 74 ? -8.129 -1.421 15.790 1.00 86.12 74 PHE A C 1
ATOM 612 O O . PHE A 1 74 ? -7.697 -0.288 15.566 1.00 86.12 74 PHE A O 1
ATOM 619 N N . ILE A 1 75 ? -9.428 -1.722 15.782 1.00 87.12 75 ILE A N 1
ATOM 620 C CA . ILE A 1 75 ? -10.483 -0.717 15.633 1.00 87.12 75 ILE A CA 1
ATOM 621 C C . ILE A 1 75 ? -11.102 -0.483 17.013 1.00 87.12 75 ILE A C 1
ATOM 623 O O . ILE A 1 75 ? -11.728 -1.401 17.549 1.00 87.12 75 ILE A O 1
ATOM 627 N N . PRO A 1 76 ? -10.963 0.725 17.589 1.00 84.81 76 PRO A N 1
ATOM 628 C CA . PRO A 1 76 ? -11.455 0.998 18.935 1.00 84.81 76 PRO A CA 1
ATOM 629 C C . PRO A 1 76 ? -12.988 1.037 19.021 1.00 84.81 76 PRO A C 1
ATOM 631 O O . PRO A 1 76 ? -13.537 0.640 20.040 1.00 84.81 76 PRO A O 1
ATOM 634 N N . GLU A 1 77 ? -13.689 1.452 17.960 1.00 83.56 77 GLU A N 1
ATOM 635 C CA . GLU A 1 77 ? -15.160 1.583 17.965 1.00 83.56 77 GLU A CA 1
ATOM 636 C C . GLU A 1 77 ? -15.888 0.240 18.050 1.00 83.56 77 GLU A C 1
ATOM 638 O O . GLU A 1 77 ? -16.955 0.127 18.645 1.00 83.56 77 GLU A O 1
ATOM 643 N N . GLU A 1 78 ? -15.296 -0.792 17.459 1.00 80.50 78 GLU A N 1
ATOM 644 C CA . GLU A 1 78 ? -15.880 -2.131 17.372 1.00 80.50 78 GLU A CA 1
ATOM 645 C C . GLU A 1 78 ? -15.145 -3.137 18.260 1.00 80.50 78 GLU A C 1
ATOM 647 O O . GLU A 1 78 ? -15.506 -4.312 18.293 1.00 80.50 78 GLU A O 1
ATOM 652 N N . ASN A 1 79 ? -14.103 -2.673 18.962 1.00 84.94 79 ASN A N 1
ATOM 653 C CA . ASN A 1 79 ? -13.240 -3.457 19.838 1.00 84.94 79 ASN A CA 1
ATOM 654 C C . ASN A 1 79 ? -12.779 -4.780 19.198 1.00 84.94 79 ASN A C 1
ATOM 656 O O . ASN A 1 79 ? -12.860 -5.855 19.798 1.00 84.94 79 ASN A O 1
ATOM 660 N N . ARG A 1 80 ? -12.322 -4.716 17.941 1.00 84.62 80 ARG A N 1
ATOM 661 C CA . ARG A 1 80 ? -11.892 -5.897 17.182 1.00 84.62 80 ARG A CA 1
ATOM 662 C C . ARG A 1 80 ? -10.601 -5.670 16.414 1.00 84.62 80 ARG A C 1
ATOM 664 O O . ARG A 1 80 ? -10.233 -4.549 16.062 1.00 84.62 80 ARG A O 1
ATOM 671 N N . TRP A 1 81 ? -9.952 -6.783 16.096 1.00 84.44 81 TRP A N 1
ATOM 672 C CA . TRP A 1 81 ? -8.779 -6.826 15.235 1.00 84.44 81 TRP A CA 1
ATOM 673 C C . TRP A 1 81 ? -9.186 -7.141 13.800 1.00 84.44 81 TRP A C 1
ATOM 675 O O . TRP A 1 81 ? -9.848 -8.147 13.543 1.00 84.44 81 TRP A O 1
ATOM 685 N N . VAL A 1 82 ? -8.738 -6.319 12.857 1.00 85.25 82 VAL A N 1
ATOM 686 C CA . VAL A 1 82 ? -8.933 -6.534 11.421 1.00 85.25 82 VAL A CA 1
ATOM 687 C C . VAL A 1 82 ? -7.591 -6.853 10.786 1.00 85.25 82 VAL A C 1
ATOM 689 O O . VAL A 1 82 ? -6.617 -6.121 10.957 1.00 85.25 82 VAL A O 1
ATOM 692 N N . SER A 1 83 ? -7.527 -7.973 10.068 1.00 84.81 83 SER A N 1
ATOM 693 C CA . SER A 1 83 ? -6.348 -8.344 9.283 1.00 84.81 83 SER A CA 1
ATOM 694 C C . SER A 1 83 ? -6.546 -7.866 7.854 1.00 84.81 83 SER A C 1
ATOM 696 O O . SER A 1 83 ? -7.531 -8.245 7.229 1.00 84.81 83 SER A O 1
ATOM 698 N N . LEU A 1 84 ? -5.616 -7.058 7.352 1.00 86.50 84 LEU A N 1
ATOM 699 C CA . LEU A 1 84 ? -5.666 -6.506 6.003 1.00 86.50 84 LEU A CA 1
ATOM 700 C C . LEU A 1 84 ? -4.389 -6.847 5.234 1.00 86.50 84 LEU A C 1
ATOM 702 O O . LEU A 1 84 ? -3.282 -6.841 5.796 1.00 86.50 84 LEU A O 1
ATOM 706 N N . ARG A 1 85 ? -4.523 -7.089 3.928 1.00 88.12 85 ARG A N 1
ATOM 707 C CA . ARG A 1 85 ? -3.377 -7.204 3.015 1.00 88.12 85 ARG A CA 1
ATOM 708 C C . ARG A 1 85 ? -3.073 -5.856 2.381 1.00 88.12 85 ARG A C 1
ATOM 710 O O . ARG A 1 85 ? -3.786 -5.347 1.506 1.00 88.12 85 ARG A O 1
ATOM 717 N N . ILE A 1 86 ? -1.970 -5.262 2.808 1.00 90.12 86 ILE A N 1
ATOM 718 C CA . ILE A 1 86 ? -1.678 -3.858 2.554 1.00 90.12 86 ILE A CA 1
ATOM 719 C C . ILE A 1 86 ? -0.337 -3.684 1.849 1.00 90.12 86 ILE A C 1
ATOM 721 O O . ILE A 1 86 ? 0.657 -4.335 2.153 1.00 90.12 86 ILE A O 1
ATOM 725 N N . SER A 1 87 ? -0.311 -2.747 0.904 1.00 91.88 87 SER A N 1
ATOM 726 C CA . SER A 1 87 ? 0.918 -2.241 0.301 1.00 91.88 87 SER A CA 1
ATOM 727 C C . SER A 1 87 ? 1.514 -1.092 1.114 1.00 91.88 87 SER A C 1
ATOM 729 O O . SER A 1 87 ? 0.804 -0.407 1.845 1.00 91.88 87 SER A O 1
ATOM 731 N N . SER A 1 88 ? 2.795 -0.778 0.925 1.00 90.88 88 SER A N 1
ATOM 732 C CA . SER A 1 88 ? 3.443 0.338 1.639 1.00 90.88 88 SER A CA 1
ATOM 733 C C . SER A 1 88 ? 2.735 1.693 1.463 1.00 90.88 88 SER A C 1
ATOM 735 O O . SER A 1 88 ? 2.772 2.519 2.367 1.00 90.88 88 SER A O 1
ATOM 737 N N . GLN A 1 89 ? 2.059 1.930 0.330 1.00 91.00 89 GLN A N 1
ATOM 738 C CA . GLN A 1 89 ? 1.246 3.144 0.158 1.00 91.00 89 GLN A CA 1
ATOM 739 C C . GLN A 1 89 ? -0.059 3.079 0.954 1.00 91.00 89 GLN A C 1
ATOM 741 O O . GLN A 1 89 ? -0.490 4.100 1.475 1.00 91.00 89 GLN A O 1
ATOM 746 N N . GLY A 1 90 ? -0.669 1.898 1.062 1.00 91.44 90 GLY A N 1
ATOM 747 C CA . GLY A 1 90 ? -1.856 1.713 1.893 1.00 91.44 90 GLY A CA 1
ATOM 748 C C . GLY A 1 90 ? -1.564 1.996 3.366 1.00 91.44 90 GLY A C 1
ATOM 749 O O . GLY A 1 90 ? -2.367 2.665 4.001 1.00 91.44 90 GLY A O 1
ATOM 750 N N . LEU A 1 91 ? -0.381 1.608 3.869 1.00 91.69 91 LEU A N 1
ATOM 751 C CA . LEU A 1 91 ? 0.053 1.974 5.227 1.00 91.69 91 LEU A CA 1
ATOM 752 C C . LEU A 1 91 ? 0.081 3.491 5.417 1.00 91.69 91 LEU A C 1
ATOM 754 O O . LEU A 1 91 ? -0.585 4.001 6.303 1.00 91.69 91 LEU A O 1
ATOM 758 N N . ARG A 1 92 ? 0.736 4.223 4.507 1.00 93.62 92 ARG A N 1
ATOM 759 C CA . ARG A 1 92 ? 0.807 5.693 4.579 1.00 93.62 92 ARG A CA 1
ATOM 760 C C . ARG A 1 92 ? -0.567 6.370 4.563 1.00 93.62 92 ARG A C 1
ATOM 762 O O . ARG A 1 92 ? -0.732 7.428 5.157 1.00 93.62 92 ARG A O 1
ATOM 769 N N . ILE A 1 93 ? -1.539 5.800 3.848 1.00 92.94 93 ILE A N 1
ATOM 770 C CA . ILE A 1 93 ? -2.908 6.334 3.813 1.00 92.94 93 ILE A CA 1
ATOM 771 C C . ILE A 1 93 ? -3.619 6.072 5.138 1.00 92.94 93 ILE A C 1
ATOM 773 O O . ILE A 1 93 ? -4.255 6.992 5.644 1.00 92.94 93 ILE A O 1
ATOM 777 N N . ILE A 1 94 ? -3.487 4.866 5.702 1.00 91.88 94 ILE A N 1
ATOM 778 C CA . ILE A 1 94 ? -4.041 4.533 7.023 1.00 91.88 94 ILE A CA 1
ATOM 779 C C . ILE A 1 94 ? -3.457 5.469 8.082 1.00 91.88 94 ILE A C 1
ATOM 781 O O . ILE A 1 94 ? -4.214 6.045 8.856 1.00 91.88 94 ILE A O 1
ATOM 785 N N . ASP A 1 95 ? -2.142 5.687 8.062 1.00 92.62 95 ASP A N 1
ATOM 786 C CA . ASP A 1 95 ? -1.471 6.571 9.019 1.00 92.62 95 ASP A CA 1
ATOM 787 C C . ASP A 1 95 ? -1.965 8.026 8.896 1.00 92.62 95 ASP A C 1
ATOM 789 O O . ASP A 1 95 ? -2.087 8.727 9.895 1.00 92.62 95 ASP A O 1
ATOM 793 N N . LYS A 1 96 ? -2.295 8.484 7.677 1.00 94.31 96 LYS A N 1
ATOM 794 C CA . LYS A 1 96 ? -2.775 9.854 7.425 1.00 94.31 96 LYS A CA 1
ATOM 795 C C . LYS A 1 96 ? -4.265 10.056 7.724 1.00 94.31 96 LYS A C 1
ATOM 797 O O . LYS A 1 96 ? -4.636 11.103 8.243 1.00 94.31 96 LYS A O 1
ATOM 802 N N . LYS A 1 97 ? -5.128 9.123 7.310 1.00 90.75 97 LYS A N 1
ATOM 803 C CA . LYS A 1 97 ? -6.597 9.242 7.415 1.00 90.75 97 LYS A CA 1
ATOM 804 C C . LYS A 1 97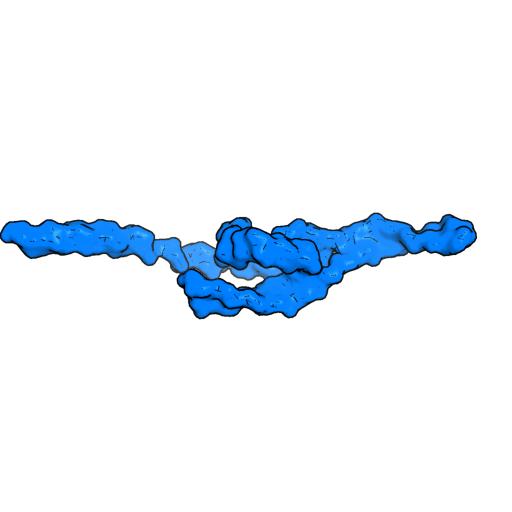 ? -7.168 8.643 8.706 1.00 90.75 97 LYS A C 1
ATOM 806 O O . LYS A 1 97 ? -8.321 8.914 9.035 1.00 90.75 97 LYS A O 1
ATOM 811 N N . GLY A 1 98 ? -6.396 7.802 9.390 1.00 88.75 98 GLY A N 1
ATOM 812 C CA . GLY A 1 98 ? -6.872 6.955 10.477 1.00 88.75 98 GLY A CA 1
ATOM 813 C C . GLY A 1 98 ? -7.560 5.680 9.977 1.00 88.75 98 GLY A C 1
ATOM 814 O O . GLY A 1 98 ? -8.109 5.624 8.873 1.00 88.75 98 GLY A O 1
ATOM 815 N N . ILE A 1 99 ? -7.537 4.635 10.810 1.00 87.25 99 ILE A N 1
ATOM 816 C CA . ILE A 1 99 ? -8.103 3.322 10.466 1.00 87.25 99 ILE A CA 1
ATOM 817 C C . ILE A 1 99 ? -9.635 3.343 10.360 1.00 87.25 99 ILE A C 1
ATOM 819 O O . ILE A 1 99 ? -10.188 2.634 9.528 1.00 87.25 99 ILE A O 1
ATOM 823 N N . GLN A 1 100 ? -10.312 4.183 11.148 1.00 85.06 100 GLN A N 1
ATOM 824 C CA . GLN A 1 100 ? -11.778 4.288 11.184 1.00 85.06 100 GLN A CA 1
ATOM 825 C C . GLN A 1 100 ? -12.345 4.738 9.834 1.00 85.06 100 GLN A C 1
ATOM 827 O O . GLN A 1 100 ? -13.196 4.068 9.257 1.00 85.06 100 GLN A O 1
ATOM 832 N N . THR A 1 101 ? -11.804 5.830 9.286 1.00 87.06 101 THR A N 1
ATOM 833 C CA . THR A 1 101 ? -12.214 6.379 7.988 1.00 87.06 101 THR A CA 1
ATOM 834 C C . THR A 1 101 ? -12.036 5.356 6.871 1.00 87.06 101 THR A C 1
ATOM 836 O O . THR A 1 101 ? -12.913 5.174 6.034 1.00 87.06 101 THR A O 1
ATOM 839 N N . VAL A 1 102 ? -10.901 4.651 6.873 1.00 85.56 102 VAL A N 1
ATOM 840 C CA . VAL A 1 102 ? -10.586 3.648 5.850 1.00 85.56 102 VAL A CA 1
ATOM 841 C C . VAL A 1 102 ? -11.479 2.411 5.987 1.00 85.56 102 VAL A C 1
ATOM 843 O O . VAL A 1 102 ? -11.912 1.868 4.977 1.00 85.56 102 VAL A O 1
ATOM 846 N N . ALA A 1 103 ? -11.790 1.974 7.210 1.00 83.25 103 ALA A N 1
ATOM 847 C CA . ALA A 1 103 ? -12.722 0.870 7.440 1.00 83.25 103 ALA A CA 1
ATOM 848 C C . ALA A 1 103 ? -14.135 1.215 6.938 1.00 83.25 103 ALA A C 1
ATOM 850 O O . ALA A 1 103 ? -14.733 0.419 6.215 1.00 83.25 103 ALA A O 1
ATOM 851 N N . ALA A 1 104 ? -14.605 2.440 7.200 1.00 83.88 104 ALA A N 1
ATOM 852 C CA . ALA A 1 104 ? -15.882 2.931 6.690 1.00 83.88 104 ALA A CA 1
ATOM 853 C C . ALA A 1 104 ? -15.918 3.005 5.151 1.00 83.88 104 ALA A C 1
ATOM 855 O O . ALA A 1 104 ? -16.900 2.579 4.546 1.00 83.88 104 ALA A O 1
ATOM 856 N N . GLU A 1 105 ? -14.840 3.480 4.507 1.00 83.00 105 GLU A N 1
ATOM 857 C CA . GLU A 1 105 ? -14.698 3.499 3.037 1.00 83.00 105 GLU A CA 1
ATOM 858 C C . GLU A 1 105 ? -14.767 2.082 2.430 1.00 83.00 105 GLU A C 1
ATOM 860 O O . GLU A 1 105 ? -15.287 1.901 1.330 1.00 83.00 105 GLU A O 1
ATOM 865 N N . LEU A 1 106 ? -14.261 1.075 3.148 1.00 77.19 106 LEU A N 1
ATOM 866 C CA . LEU A 1 106 ? -14.274 -0.328 2.724 1.00 77.19 106 LEU A CA 1
ATOM 867 C C . LEU A 1 106 ? -15.575 -1.065 3.086 1.00 77.19 106 LEU A C 1
ATOM 869 O O . LEU A 1 106 ? -15.779 -2.187 2.621 1.00 77.19 106 LEU A O 1
ATOM 873 N N . GLY A 1 107 ? -16.451 -0.457 3.893 1.00 71.25 107 GLY A N 1
ATOM 874 C CA . GLY A 1 107 ? -17.663 -1.097 4.410 1.00 71.25 107 GLY A CA 1
ATOM 875 C C . GLY A 1 107 ? -17.377 -2.236 5.395 1.00 71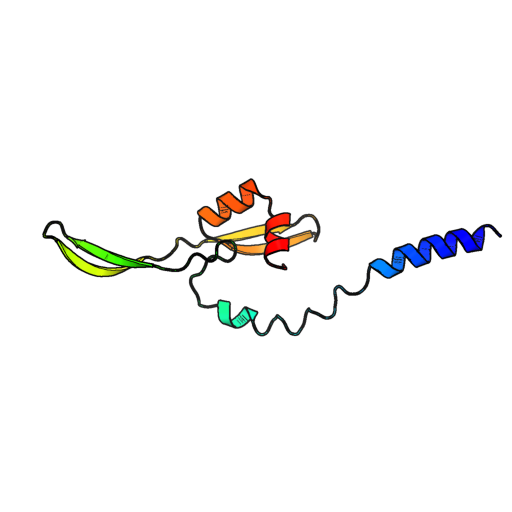.25 107 GLY A C 1
ATOM 876 O O . GLY A 1 107 ? -18.165 -3.183 5.468 1.00 71.25 107 GLY A O 1
ATOM 877 N N . ILE A 1 108 ? -16.235 -2.163 6.089 1.00 65.12 108 ILE A N 1
ATOM 878 C CA . ILE A 1 108 ? -15.762 -3.146 7.074 1.00 65.12 108 ILE A CA 1
ATOM 879 C C . ILE A 1 108 ? -16.176 -2.732 8.473 1.00 65.12 108 ILE A C 1
ATOM 881 O O . ILE A 1 108 ? -16.002 -1.547 8.818 1.00 6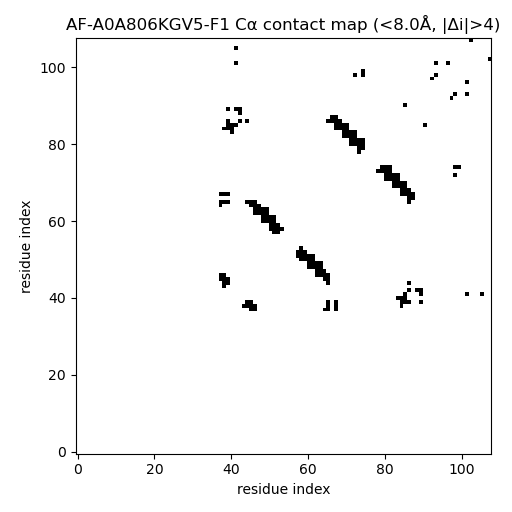5.12 108 ILE A O 1
#